Protein AF-A0A061RU91-F1 (afdb_monomer_lite)

pLDDT: mean 80.1, std 17.54, range [46.31, 97.81]

Radius of gyration: 25.69 Å; chains: 1; bounding box: 37×74×43 Å

InterPro domains:
  IPR015353 Rubisco LSMT, substrate-binding domain [PF09273] (2-54)
  IPR036464 Rubisco LSMT, substrate-binding domain superfamily [G3DSA:3.90.1420.10] (1-72)
  IPR036464 Rubisco LSMT, substrate-binding domain superfamily [SSF81822] (2-76)

Organism: NCBI:txid582737

Secondary structure (DSSP, 8-state):
--HHHHHHHHHHHHHHHHHT-SS-HHHHHHHHT-TT--HHHHHHHHHHHHHHHHHHHHHHHHHHHHHHHTTPPPSS----TTHHHHHHHHHHHHGGGHHHHHHHHHHHH--

Structure (mmCIF, N/CA/C/O backbone):
data_AF-A0A061RU91-F1
#
_entry.id   AF-A0A061RU91-F1
#
loop_
_atom_site.group_PDB
_atom_site.id
_atom_site.type_symbol
_atom_site.label_atom_id
_atom_site.label_alt_id
_atom_site.label_comp_id
_atom_site.label_asym_id
_atom_site.label_entity_id
_atom_site.label_seq_id
_atom_site.pdbx_PDB_ins_code
_atom_site.Cartn_x
_atom_site.Cartn_y
_atom_site.Cartn_z
_atom_site.occupancy
_atom_site.B_iso_or_equiv
_atom_site.auth_seq_id
_atom_site.auth_comp_id
_atom_site.auth_asym_id
_atom_site.auth_atom_id
_atom_site.pdbx_PDB_model_num
ATOM 1 N N . MET A 1 1 ? 16.010 -14.678 -18.375 1.00 58.19 1 MET A N 1
ATOM 2 C CA . MET A 1 1 ? 15.052 -13.721 -17.795 1.00 58.19 1 MET A CA 1
ATOM 3 C C . MET A 1 1 ? 15.789 -12.408 -17.617 1.00 58.19 1 MET A C 1
ATOM 5 O O . MET A 1 1 ? 16.806 -12.389 -16.931 1.00 58.19 1 MET A O 1
ATOM 9 N N . ASN A 1 2 ? 15.379 -11.376 -18.347 1.00 86.50 2 ASN A N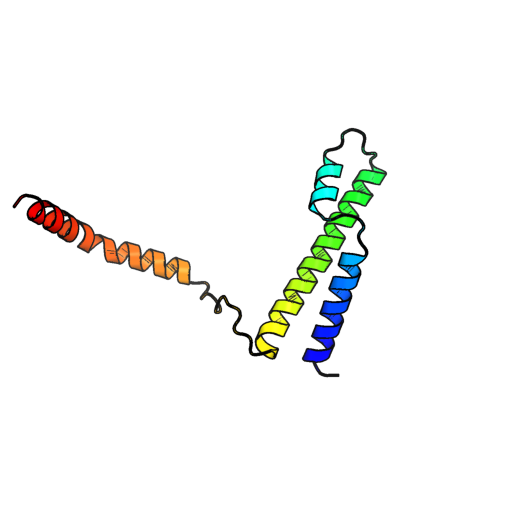 1
ATOM 10 C CA . ASN A 1 2 ? 15.971 -10.034 -18.306 1.00 86.50 2 ASN A CA 1
ATOM 11 C C . ASN A 1 2 ? 15.466 -9.280 -17.057 1.00 86.50 2 ASN A C 1
ATOM 13 O O . ASN A 1 2 ? 14.329 -9.492 -16.646 1.00 86.50 2 ASN A O 1
ATOM 17 N N . GLU A 1 3 ? 16.266 -8.380 -16.476 1.00 84.56 3 GLU A N 1
ATOM 18 C CA . GLU A 1 3 ? 15.859 -7.506 -15.361 1.00 84.56 3 GLU A CA 1
ATOM 19 C C . GLU A 1 3 ? 14.534 -6.786 -15.652 1.00 84.56 3 GLU A C 1
ATOM 21 O O . GLU A 1 3 ? 13.671 -6.705 -14.781 1.00 84.56 3 GLU A O 1
ATOM 26 N N . TYR A 1 4 ? 14.319 -6.347 -16.898 1.00 86.38 4 TYR A N 1
ATOM 27 C CA . TYR A 1 4 ? 13.042 -5.769 -17.321 1.00 86.38 4 TYR A CA 1
ATOM 28 C C . TYR A 1 4 ? 11.851 -6.712 -17.087 1.00 86.38 4 TYR A C 1
ATOM 30 O O . TYR A 1 4 ? 10.831 -6.291 -16.543 1.00 86.38 4 TYR A O 1
ATOM 38 N N . GLU A 1 5 ? 11.977 -7.977 -17.493 1.00 85.38 5 GLU A N 1
ATOM 39 C CA . GLU A 1 5 ? 10.927 -8.995 -17.364 1.00 85.38 5 GLU A CA 1
ATOM 40 C C . GLU A 1 5 ? 10.677 -9.317 -15.892 1.00 85.38 5 GLU A C 1
ATOM 42 O O . GLU A 1 5 ? 9.531 -9.322 -15.452 1.00 85.38 5 GLU A O 1
ATOM 47 N N . THR A 1 6 ? 11.745 -9.489 -15.110 1.00 90.62 6 THR A N 1
ATOM 48 C CA . THR A 1 6 ? 11.655 -9.731 -13.666 1.00 90.62 6 THR A CA 1
ATOM 49 C C . THR A 1 6 ? 10.947 -8.583 -12.949 1.00 90.62 6 THR A C 1
ATOM 51 O O . THR A 1 6 ? 10.064 -8.815 -12.128 1.00 90.62 6 THR A O 1
ATOM 54 N N . LEU A 1 7 ? 11.277 -7.332 -13.282 1.00 91.50 7 LEU A N 1
ATOM 55 C CA . LEU A 1 7 ? 10.623 -6.162 -12.699 1.00 91.50 7 LEU A CA 1
ATOM 56 C C . LEU A 1 7 ? 9.165 -6.009 -13.169 1.00 91.50 7 LEU A C 1
ATOM 58 O O . LEU A 1 7 ? 8.340 -5.508 -12.408 1.00 91.50 7 LEU A O 1
ATOM 62 N N . GLN A 1 8 ? 8.818 -6.432 -14.393 1.00 89.25 8 GLN A N 1
ATOM 63 C CA . GLN A 1 8 ? 7.413 -6.490 -14.824 1.00 89.25 8 GLN A CA 1
ATOM 64 C C . 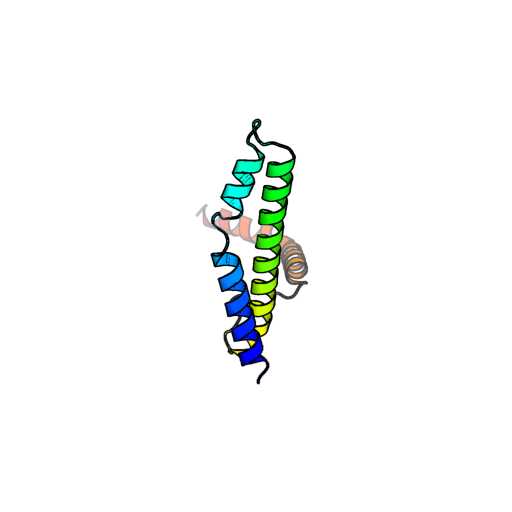GLN A 1 8 ? 6.612 -7.505 -14.014 1.00 89.25 8 GLN A C 1
ATOM 66 O O . GLN A 1 8 ? 5.522 -7.166 -13.559 1.00 89.25 8 GLN A O 1
ATOM 71 N N . ILE A 1 9 ? 7.154 -8.712 -13.834 1.00 93.31 9 ILE A N 1
ATOM 72 C CA . ILE A 1 9 ? 6.521 -9.775 -13.047 1.00 93.31 9 ILE A CA 1
ATOM 73 C C . ILE A 1 9 ? 6.315 -9.285 -11.613 1.00 93.31 9 ILE A C 1
ATOM 75 O O . ILE A 1 9 ? 5.183 -9.244 -11.149 1.00 93.31 9 ILE A O 1
ATOM 79 N N . LEU A 1 10 ? 7.364 -8.754 -10.977 1.00 94.00 10 LEU A N 1
ATOM 80 C CA . LEU A 1 10 ? 7.287 -8.249 -9.606 1.00 94.00 10 LEU A CA 1
ATOM 81 C C . LEU A 1 10 ? 6.271 -7.103 -9.444 1.00 94.00 10 LEU A C 1
ATOM 83 O O . LEU A 1 10 ? 5.614 -6.981 -8.412 1.00 94.00 10 LEU A O 1
ATOM 87 N N . MET A 1 11 ? 6.120 -6.248 -10.458 1.00 92.94 11 MET A N 1
ATOM 88 C CA . MET A 1 11 ? 5.089 -5.208 -10.456 1.00 92.94 11 MET A CA 1
ATOM 89 C C . MET A 1 11 ? 3.675 -5.785 -10.599 1.00 92.94 11 MET A C 1
ATOM 91 O O . MET A 1 11 ? 2.745 -5.212 -10.032 1.00 92.94 11 MET A O 1
ATOM 95 N N . GLY A 1 12 ? 3.512 -6.875 -11.354 1.00 93.38 12 GLY A N 1
ATOM 96 C CA . GLY A 1 12 ? 2.282 -7.666 -11.411 1.00 93.38 12 GLY A CA 1
ATOM 97 C C . GLY A 1 12 ? 1.948 -8.254 -10.044 1.00 93.38 12 GLY A C 1
ATOM 98 O O . GLY A 1 12 ? 0.892 -7.945 -9.505 1.00 93.38 12 GLY A O 1
ATOM 99 N N . ASP A 1 13 ? 2.904 -8.942 -9.423 1.00 96.19 13 ASP A N 1
ATOM 100 C CA . ASP A 1 13 ? 2.737 -9.554 -8.101 1.00 96.19 13 ASP A CA 1
ATOM 101 C C . ASP A 1 13 ? 2.322 -8.519 -7.039 1.00 96.19 13 ASP A C 1
ATOM 103 O O . ASP A 1 13 ? 1.407 -8.749 -6.251 1.00 96.19 13 ASP A O 1
ATOM 107 N N . CYS A 1 14 ? 2.934 -7.326 -7.045 1.00 95.44 14 CYS A N 1
ATOM 108 C CA . CYS A 1 14 ? 2.546 -6.246 -6.131 1.00 95.44 14 CYS A CA 1
ATOM 109 C C . CYS A 1 14 ? 1.104 -5.759 -6.365 1.00 95.44 14 CYS A C 1
ATOM 111 O O . CYS A 1 14 ? 0.429 -5.360 -5.416 1.00 95.44 14 CYS A O 1
ATOM 113 N N . ARG A 1 15 ? 0.625 -5.746 -7.618 1.00 94.69 15 ARG A N 1
ATOM 114 C CA . ARG A 1 15 ? -0.769 -5.383 -7.930 1.00 94.69 15 ARG A CA 1
ATOM 115 C C . ARG A 1 15 ? -1.729 -6.465 -7.477 1.00 94.69 15 ARG A C 1
ATOM 117 O O . ARG A 1 15 ? -2.764 -6.121 -6.915 1.00 94.69 15 ARG A O 1
ATOM 124 N N . ASP A 1 16 ? -1.369 -7.725 -7.678 1.00 96.69 16 ASP A N 1
ATOM 125 C CA . ASP A 1 16 ? -2.183 -8.862 -7.264 1.00 96.69 16 ASP A CA 1
ATOM 126 C C . ASP A 1 16 ? -2.341 -8.872 -5.740 1.00 96.69 16 ASP A C 1
ATOM 128 O O . ASP A 1 16 ? -3.468 -8.946 -5.247 1.00 96.69 16 ASP A O 1
ATOM 132 N N . ILE A 1 17 ? -1.248 -8.645 -4.998 1.00 95.38 17 ILE A N 1
ATOM 133 C CA . ILE A 1 17 ? -1.273 -8.464 -3.538 1.00 95.38 17 ILE A CA 1
ATOM 134 C C . ILE A 1 17 ? -2.234 -7.337 -3.145 1.00 95.38 17 ILE A C 1
ATOM 136 O O . ILE A 1 17 ? -3.133 -7.558 -2.338 1.00 95.38 17 ILE A O 1
ATOM 140 N N . LEU A 1 18 ? -2.088 -6.142 -3.731 1.00 95.12 18 LEU A N 1
ATOM 141 C CA . LEU A 1 18 ? -2.954 -5.003 -3.404 1.00 95.12 18 LEU A CA 1
ATOM 142 C C . LEU A 1 18 ? -4.426 -5.253 -3.759 1.00 95.12 18 LEU A C 1
ATOM 144 O O . LEU A 1 18 ? -5.307 -4.812 -3.028 1.00 95.12 18 LEU A O 1
ATOM 148 N N . SER A 1 19 ? -4.699 -5.978 -4.844 1.00 95.25 19 SER A N 1
ATOM 149 C CA . SER A 1 19 ? -6.060 -6.343 -5.251 1.00 95.25 19 SER A CA 1
ATOM 150 C C . SER A 1 19 ? -6.711 -7.389 -4.342 1.00 95.25 19 SER A C 1
ATOM 152 O O . SER A 1 19 ? -7.935 -7.499 -4.315 1.00 95.25 19 SER A O 1
ATOM 154 N N . GLY A 1 20 ? -5.905 -8.139 -3.582 1.00 96.12 20 GLY A N 1
ATOM 155 C CA . GLY A 1 20 ? -6.383 -9.117 -2.609 1.00 96.12 20 GLY A CA 1
ATOM 156 C C . GLY A 1 20 ? -6.992 -8.488 -1.352 1.00 96.12 20 GLY A C 1
ATOM 157 O O . GLY A 1 20 ? -7.741 -9.157 -0.637 1.00 96.12 20 GLY A O 1
ATOM 158 N N . PHE A 1 21 ? -6.714 -7.210 -1.079 1.00 96.12 21 PHE A N 1
ATOM 159 C CA . PHE A 1 21 ? -7.321 -6.501 0.044 1.00 96.12 21 PHE A CA 1
ATOM 160 C C . PHE A 1 21 ? -8.754 -6.078 -0.293 1.00 96.12 21 PHE A C 1
ATOM 162 O O . PHE A 1 21 ? -9.027 -5.461 -1.319 1.00 96.12 21 PHE A O 1
ATOM 169 N N . GLN A 1 22 ? -9.687 -6.375 0.614 1.00 94.25 22 GLN A N 1
ATOM 170 C CA . GLN A 1 22 ? -11.103 -6.010 0.460 1.00 94.25 22 GLN A CA 1
ATOM 171 C C . GLN A 1 22 ? -11.367 -4.511 0.650 1.00 94.25 22 GLN A C 1
ATOM 173 O O . GLN A 1 22 ? -12.411 -4.007 0.241 1.00 94.25 22 GLN A O 1
ATOM 178 N N . ARG A 1 23 ? -10.451 -3.815 1.325 1.00 92.44 23 ARG A N 1
ATOM 179 C CA . ARG A 1 23 ? -10.546 -2.400 1.678 1.00 92.44 23 ARG A CA 1
ATOM 180 C C . ARG A 1 23 ? -9.238 -1.714 1.329 1.00 92.44 23 ARG A C 1
ATOM 182 O O . ARG A 1 23 ? -8.186 -2.346 1.333 1.00 92.44 23 ARG A O 1
ATOM 189 N N . ASN A 1 24 ? -9.325 -0.424 1.035 1.00 93.88 24 ASN A N 1
ATOM 190 C CA . ASN A 1 24 ? -8.149 0.417 0.868 1.00 93.88 24 ASN A CA 1
ATOM 191 C C . ASN A 1 24 ? -7.650 0.929 2.234 1.00 93.88 24 ASN A C 1
ATOM 193 O O . ASN A 1 24 ? -8.344 0.843 3.251 1.00 93.88 24 ASN A O 1
ATOM 197 N N . ILE A 1 25 ? -6.452 1.517 2.231 1.00 95.06 25 ILE A N 1
ATOM 198 C CA . ILE A 1 25 ? -5.817 2.100 3.420 1.00 95.06 25 ILE A CA 1
ATOM 199 C C . ILE A 1 25 ? -6.710 3.146 4.104 1.00 95.06 25 ILE A C 1
ATOM 201 O O . ILE A 1 25 ? -6.752 3.190 5.329 1.00 95.06 25 ILE A O 1
ATOM 205 N N . GLU A 1 26 ? -7.405 3.998 3.348 1.00 95.81 26 GLU A N 1
ATOM 206 C CA . GLU A 1 26 ? -8.226 5.076 3.918 1.00 95.81 26 GLU A CA 1
ATOM 207 C C . GLU A 1 26 ? -9.421 4.526 4.705 1.00 95.81 26 GLU A C 1
ATOM 209 O O . GLU A 1 26 ? -9.780 5.059 5.755 1.00 95.81 26 GLU A O 1
ATOM 214 N N . ASP A 1 27 ? -10.029 3.446 4.225 1.00 95.81 27 ASP A N 1
ATOM 215 C CA . ASP A 1 27 ? -11.163 2.805 4.882 1.00 95.81 27 ASP A CA 1
ATOM 216 C C . ASP A 1 27 ? -10.729 2.041 6.138 1.00 95.81 27 ASP A C 1
ATOM 218 O O . ASP A 1 27 ? -11.402 2.128 7.166 1.00 95.81 27 ASP A O 1
ATOM 222 N N . ASP A 1 28 ? -9.568 1.378 6.108 1.00 96.31 28 ASP A N 1
ATOM 223 C CA . ASP A 1 28 ? -8.975 0.784 7.314 1.00 96.31 28 ASP A CA 1
ATOM 224 C C . ASP A 1 28 ? -8.553 1.869 8.331 1.00 96.31 28 ASP A C 1
ATOM 226 O O . ASP A 1 28 ? -8.731 1.702 9.537 1.00 96.31 28 ASP A O 1
ATOM 230 N N . GLN A 1 29 ? -8.059 3.029 7.880 1.00 95.94 29 GLN A N 1
ATOM 231 C CA . GLN A 1 29 ? -7.769 4.161 8.770 1.00 95.94 29 GLN A CA 1
ATOM 232 C C . GLN A 1 29 ? -9.032 4.690 9.452 1.00 95.94 29 GLN A C 1
ATOM 234 O O . GLN A 1 29 ? -8.998 4.969 10.649 1.00 95.94 29 GLN A O 1
ATOM 239 N N . LYS A 1 30 ? -10.152 4.797 8.724 1.00 96.31 30 LYS A N 1
ATOM 240 C CA . LYS A 1 30 ? -11.451 5.172 9.307 1.00 96.31 30 LYS A CA 1
ATOM 241 C C . LYS A 1 30 ? -11.902 4.165 10.366 1.00 96.31 30 LYS A C 1
ATOM 243 O O . LYS A 1 30 ? -12.390 4.576 11.415 1.00 96.31 30 LYS A O 1
ATOM 248 N N . GLU A 1 31 ? -11.703 2.868 10.125 1.00 95.12 31 GLU A N 1
ATOM 249 C CA . GLU A 1 31 ? -12.060 1.807 11.075 1.00 95.12 31 GLU A CA 1
ATOM 250 C C . GLU A 1 31 ? -11.301 1.928 12.406 1.00 95.12 31 GLU A C 1
ATOM 252 O O . GLU A 1 31 ? -11.885 1.695 13.462 1.00 95.12 31 GLU A O 1
ATOM 257 N N . LEU A 1 32 ? -10.043 2.383 12.399 1.00 94.88 32 LEU A N 1
ATOM 258 C CA . LEU A 1 32 ? -9.273 2.588 13.635 1.00 94.88 32 LEU A CA 1
ATOM 259 C C . LEU A 1 32 ? -9.870 3.646 14.574 1.00 94.88 32 LEU A C 1
ATOM 261 O O . LEU A 1 32 ? -9.606 3.593 15.782 1.00 94.88 32 LEU A O 1
ATOM 265 N N . PHE A 1 33 ? -10.659 4.582 14.044 1.00 94.19 33 PHE A N 1
ATOM 266 C CA . PHE A 1 33 ? -11.370 5.586 14.837 1.00 94.19 33 PHE A CA 1
ATOM 267 C C . PHE A 1 33 ? -12.680 5.059 15.441 1.00 94.19 33 PHE A C 1
ATOM 269 O O . PHE A 1 33 ? -13.303 5.774 16.224 1.00 94.19 33 PHE A O 1
ATOM 276 N N . ASN A 1 34 ? -13.098 3.828 15.122 1.00 94.94 34 ASN A N 1
ATOM 277 C CA . ASN A 1 34 ? -14.270 3.213 15.735 1.00 94.94 34 ASN A CA 1
ATOM 278 C C . ASN A 1 34 ? -13.996 2.911 17.229 1.00 94.94 34 ASN A C 1
ATOM 280 O O . ASN A 1 34 ? -13.073 2.145 17.534 1.00 94.94 34 ASN A O 1
ATOM 284 N N . PRO A 1 35 ? -14.775 3.480 18.173 1.00 93.50 35 PRO A N 1
ATOM 285 C CA . PRO A 1 35 ? -14.611 3.214 19.602 1.00 93.50 35 PRO A CA 1
ATOM 286 C C . PRO A 1 35 ? -15.018 1.791 20.010 1.00 93.50 35 PRO A C 1
ATOM 288 O O . PRO A 1 35 ? -14.585 1.322 21.057 1.00 93.50 35 PRO A O 1
ATOM 291 N N . GLU A 1 36 ? -15.819 1.099 19.198 1.00 96.06 36 GLU A N 1
ATOM 292 C CA . GLU A 1 36 ? -16.281 -0.270 19.471 1.00 96.06 36 GLU A CA 1
ATOM 293 C C . GLU A 1 36 ? -15.290 -1.344 18.997 1.00 96.06 36 GLU A C 1
ATOM 295 O O . GLU A 1 36 ? -15.523 -2.535 19.195 1.00 96.06 36 GLU A O 1
ATOM 300 N N . LEU A 1 37 ? -14.177 -0.938 18.376 1.00 96.12 37 LEU A N 1
ATOM 301 C CA . LEU A 1 37 ? -13.188 -1.854 17.823 1.00 96.12 37 LEU A CA 1
ATOM 302 C C . LEU A 1 37 ? -12.427 -2.572 18.944 1.00 96.12 37 LEU A C 1
ATOM 304 O O . LEU A 1 37 ? -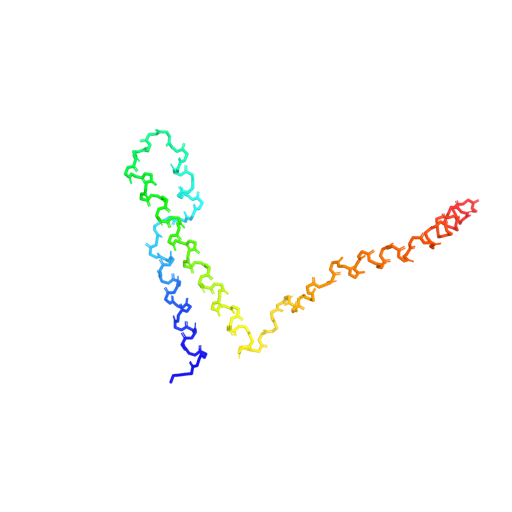11.756 -1.932 19.761 1.00 96.12 37 LEU A O 1
ATOM 308 N N . THR A 1 38 ? -12.482 -3.901 18.954 1.00 97.19 38 THR A N 1
ATOM 309 C CA . THR A 1 38 ? -11.736 -4.706 19.927 1.00 97.19 38 THR A CA 1
ATOM 310 C C . THR A 1 38 ? -10.228 -4.609 19.688 1.00 97.19 38 THR A C 1
ATOM 312 O O . THR A 1 38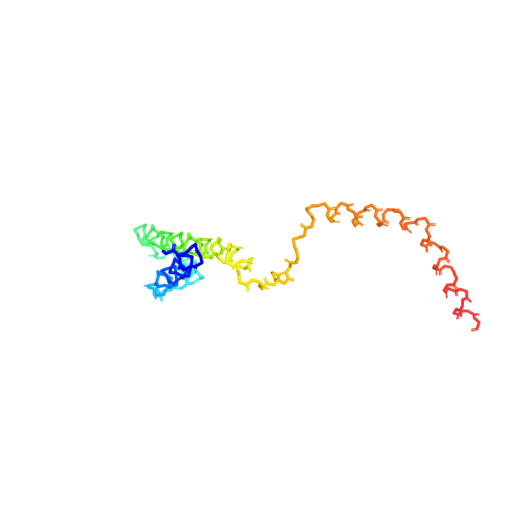 ? -9.769 -4.324 18.581 1.00 97.19 38 THR A O 1
ATOM 315 N N . ASP A 1 39 ? -9.418 -4.919 20.703 1.00 96.50 39 ASP A N 1
ATOM 316 C CA . ASP A 1 39 ? -7.952 -4.892 20.572 1.00 96.50 39 ASP A CA 1
ATOM 317 C C . ASP A 1 39 ? -7.441 -5.821 19.461 1.00 96.50 39 ASP A C 1
ATOM 319 O O . ASP A 1 39 ? -6.501 -5.487 18.739 1.00 96.50 39 ASP A O 1
ATOM 323 N N . LYS A 1 40 ? -8.084 -6.983 19.282 1.00 97.38 40 LYS A N 1
ATOM 324 C CA . LYS A 1 40 ? -7.728 -7.937 18.221 1.00 97.38 40 LYS A CA 1
ATOM 325 C C . LYS A 1 40 ? -8.032 -7.380 16.836 1.00 97.38 40 LYS A C 1
ATOM 327 O O . LYS A 1 40 ? -7.201 -7.499 15.938 1.00 97.38 40 LYS A O 1
ATOM 332 N N . GLU A 1 41 ? -9.199 -6.768 16.668 1.00 96.62 41 GLU A N 1
ATOM 333 C CA . GLU A 1 41 ? -9.581 -6.119 15.413 1.00 96.62 41 GLU A CA 1
ATOM 334 C C . GLU A 1 41 ? -8.665 -4.936 15.116 1.00 96.62 41 GLU A C 1
ATOM 336 O O . GLU A 1 41 ? -8.181 -4.815 13.999 1.00 96.62 41 GLU A O 1
ATOM 341 N N . ARG A 1 42 ? -8.315 -4.136 16.128 1.00 96.69 42 ARG A N 1
ATOM 342 C CA . ARG A 1 42 ? -7.368 -3.026 15.990 1.00 96.69 42 ARG A CA 1
ATOM 343 C C . ARG A 1 42 ? -6.007 -3.488 15.480 1.00 96.69 42 ARG A C 1
ATOM 345 O O . ARG A 1 42 ? -5.468 -2.879 14.558 1.00 96.69 42 ARG A O 1
ATOM 352 N N . VAL A 1 43 ? -5.457 -4.563 16.049 1.00 97.81 43 VAL A N 1
ATOM 353 C CA . VAL A 1 43 ? -4.189 -5.148 15.582 1.00 97.81 43 VAL A CA 1
ATOM 354 C C . VAL A 1 43 ? -4.317 -5.653 14.144 1.00 97.81 43 VAL A C 1
ATOM 356 O O . VAL A 1 43 ? -3.426 -5.400 13.337 1.00 97.81 43 VAL A O 1
ATOM 359 N N . ALA A 1 44 ? -5.426 -6.310 13.797 1.00 96.69 44 ALA A N 1
ATOM 360 C CA . ALA A 1 44 ? -5.665 -6.779 12.434 1.00 96.69 44 ALA A CA 1
ATOM 361 C C . ALA A 1 44 ? -5.769 -5.618 11.428 1.00 96.69 44 ALA A C 1
ATOM 363 O O . ALA A 1 44 ? -5.171 -5.685 10.357 1.00 96.69 44 ALA A O 1
ATOM 364 N N . THR A 1 45 ? -6.474 -4.538 11.771 1.00 97.00 45 THR A N 1
ATOM 365 C CA . THR A 1 45 ? -6.600 -3.343 10.925 1.00 97.00 45 THR A CA 1
ATOM 366 C C . THR A 1 45 ? -5.250 -2.643 10.745 1.00 97.00 45 THR A C 1
ATOM 368 O O . THR A 1 45 ? -4.887 -2.301 9.622 1.00 97.00 45 THR A O 1
ATOM 371 N N . LEU A 1 46 ? -4.456 -2.494 11.813 1.00 97.12 46 LEU A N 1
ATOM 372 C CA . LEU A 1 46 ? -3.093 -1.952 11.718 1.00 97.12 46 LEU A CA 1
ATOM 373 C C . LEU A 1 46 ? -2.199 -2.809 10.816 1.00 97.12 46 LEU A C 1
ATOM 375 O O . LEU A 1 46 ? -1.480 -2.266 9.980 1.00 97.12 46 LEU A O 1
ATOM 379 N N . LEU A 1 47 ? -2.274 -4.136 10.952 1.00 97.50 47 LEU A N 1
ATOM 380 C CA . LEU A 1 47 ? -1.517 -5.059 10.111 1.00 97.50 47 LEU A CA 1
ATOM 381 C C . LEU A 1 47 ? -1.871 -4.877 8.630 1.00 97.50 47 LEU A C 1
ATOM 383 O O . LEU A 1 47 ? -0.972 -4.669 7.820 1.00 97.50 47 LEU A O 1
ATOM 387 N N . ARG A 1 48 ? -3.166 -4.862 8.283 1.00 96.50 48 ARG A N 1
ATOM 388 C CA . ARG A 1 48 ? -3.615 -4.655 6.894 1.00 96.50 48 ARG A CA 1
ATOM 389 C C . ARG A 1 48 ? -3.124 -3.332 6.310 1.00 96.50 48 ARG A C 1
ATOM 391 O O . ARG A 1 48 ? -2.729 -3.293 5.147 1.00 96.50 48 ARG A O 1
ATOM 398 N N . ILE A 1 49 ? -3.138 -2.255 7.099 1.00 97.12 49 ILE A N 1
ATOM 399 C CA . ILE A 1 49 ? -2.639 -0.943 6.664 1.00 97.12 49 ILE A CA 1
ATOM 400 C C . ILE A 1 49 ? -1.152 -1.023 6.324 1.00 97.12 49 ILE A C 1
ATOM 402 O O . ILE A 1 49 ? -0.736 -0.551 5.265 1.00 97.12 49 ILE A O 1
ATOM 406 N N . GLU A 1 50 ? -0.343 -1.595 7.214 1.00 97.62 50 GLU A N 1
ATOM 407 C CA . GLU A 1 50 ? 1.103 -1.659 7.010 1.00 97.62 50 GLU A CA 1
ATOM 408 C C . GLU A 1 50 ? 1.478 -2.605 5.863 1.00 97.62 50 GLU A C 1
ATOM 410 O O . GLU A 1 50 ? 2.340 -2.264 5.054 1.00 97.62 50 GLU A O 1
ATOM 415 N N . GLU A 1 51 ? 0.782 -3.730 5.699 1.00 97.31 51 GLU A N 1
ATOM 416 C CA . GLU A 1 51 ? 0.972 -4.623 4.550 1.00 97.31 51 GLU A CA 1
ATOM 417 C C . GLU A 1 51 ? 0.666 -3.920 3.219 1.00 97.31 51 GLU A C 1
ATOM 419 O O . GLU A 1 51 ? 1.467 -3.991 2.280 1.00 97.31 51 GLU A O 1
ATOM 424 N N . GLN A 1 52 ? -0.441 -3.170 3.144 1.00 97.44 52 GLN A N 1
ATOM 425 C CA . GLN A 1 52 ? -0.772 -2.370 1.962 1.00 97.44 52 GLN A CA 1
ATOM 426 C C . GLN A 1 52 ? 0.289 -1.294 1.685 1.00 97.44 52 GLN A C 1
ATOM 428 O O . GLN A 1 52 ? 0.702 -1.124 0.536 1.00 97.44 52 GLN A O 1
ATOM 433 N N . LYS A 1 53 ? 0.779 -0.589 2.715 1.00 96.69 53 LYS A N 1
ATOM 434 C CA . LYS A 1 53 ? 1.852 0.413 2.565 1.00 96.69 53 LYS A CA 1
ATOM 435 C C . LYS A 1 53 ? 3.153 -0.205 2.065 1.00 96.69 53 LYS A C 1
ATOM 437 O O . LYS A 1 53 ? 3.804 0.375 1.196 1.00 96.69 53 LYS A O 1
ATOM 442 N N . ILE A 1 54 ? 3.534 -1.367 2.594 1.00 96.75 54 ILE A N 1
ATOM 443 C CA . ILE A 1 54 ? 4.731 -2.091 2.157 1.00 96.75 54 ILE A CA 1
ATOM 444 C C . ILE A 1 54 ? 4.592 -2.452 0.676 1.00 96.75 54 ILE A C 1
ATOM 446 O O . ILE A 1 54 ? 5.470 -2.103 -0.110 1.00 96.75 54 ILE A O 1
ATOM 450 N N . ALA A 1 55 ? 3.468 -3.049 0.268 1.00 95.56 55 ALA A N 1
ATOM 451 C CA . ALA A 1 55 ? 3.230 -3.418 -1.126 1.00 95.56 55 ALA A CA 1
ATOM 452 C C . ALA A 1 55 ? 3.232 -2.200 -2.074 1.00 95.56 55 ALA A C 1
ATOM 454 O O . ALA A 1 55 ? 3.839 -2.253 -3.148 1.00 95.56 55 ALA A O 1
ATOM 455 N N . GLN A 1 56 ? 2.626 -1.076 -1.670 1.00 95.38 56 GLN A N 1
ATOM 456 C CA . GLN A 1 56 ? 2.672 0.183 -2.428 1.00 95.38 56 GLN A CA 1
ATOM 457 C C . GLN A 1 56 ? 4.103 0.725 -2.559 1.00 95.38 56 GLN A C 1
ATOM 459 O O . GLN A 1 56 ? 4.549 1.038 -3.663 1.00 95.38 56 GLN A O 1
ATOM 464 N N . SER A 1 57 ? 4.853 0.775 -1.455 1.00 96.25 57 SER A N 1
ATOM 465 C CA . SER A 1 57 ? 6.244 1.244 -1.436 1.00 96.25 57 SER A CA 1
ATOM 466 C C . SER A 1 57 ? 7.153 0.384 -2.320 1.00 96.25 57 SER A C 1
ATOM 468 O O . SER A 1 57 ? 7.951 0.907 -3.109 1.00 96.25 57 SER A O 1
ATOM 470 N N . THR A 1 58 ? 6.991 -0.941 -2.263 1.00 95.12 58 THR A N 1
ATOM 471 C CA . THR A 1 58 ? 7.699 -1.881 -3.137 1.00 95.12 58 THR A CA 1
ATOM 472 C C . THR A 1 58 ? 7.345 -1.639 -4.602 1.00 95.12 58 THR A C 1
ATOM 474 O O . THR A 1 58 ? 8.251 -1.532 -5.434 1.00 95.12 58 THR A O 1
ATOM 477 N N . MET A 1 59 ? 6.060 -1.464 -4.928 1.00 93.94 59 MET A N 1
ATOM 478 C CA . MET A 1 59 ? 5.613 -1.156 -6.289 1.00 93.94 59 MET A CA 1
ATOM 479 C C . MET A 1 59 ? 6.232 0.142 -6.821 1.00 93.94 59 MET A C 1
ATOM 481 O O . MET A 1 59 ? 6.685 0.187 -7.968 1.00 93.94 59 MET A O 1
ATOM 485 N N . ASP A 1 60 ? 6.312 1.188 -6.000 1.00 93.38 60 ASP A N 1
ATOM 486 C CA . ASP A 1 60 ? 6.945 2.451 -6.380 1.00 93.38 60 ASP A CA 1
ATOM 487 C C . ASP A 1 60 ? 8.463 2.327 -6.548 1.00 93.38 60 ASP A C 1
ATOM 489 O O . ASP A 1 60 ? 9.050 2.970 -7.425 1.00 93.38 60 ASP A O 1
ATOM 493 N N . GLY A 1 61 ? 9.117 1.483 -5.748 1.00 93.69 61 GLY A N 1
ATOM 494 C CA . GLY A 1 61 ? 10.522 1.120 -5.939 1.00 93.69 61 GLY A CA 1
ATOM 495 C C . GLY A 1 61 ? 10.761 0.431 -7.286 1.00 93.69 61 GLY A C 1
ATOM 496 O O . GLY A 1 61 ? 11.671 0.805 -8.031 1.00 93.69 61 GLY A O 1
ATOM 497 N N . VAL A 1 62 ? 9.900 -0.523 -7.643 1.00 92.69 62 VAL A N 1
ATOM 498 C CA . VAL A 1 62 ? 9.947 -1.235 -8.930 1.00 92.69 62 VAL A CA 1
ATOM 499 C C . VAL A 1 62 ? 9.668 -0.287 -10.097 1.00 92.69 62 VAL A C 1
ATOM 501 O O . VAL A 1 62 ? 10.403 -0.287 -11.086 1.00 92.69 62 VAL A O 1
ATOM 504 N N . ARG A 1 63 ? 8.670 0.595 -9.971 1.00 89.44 63 ARG A N 1
ATOM 505 C CA . ARG A 1 63 ? 8.341 1.612 -10.982 1.00 89.44 63 ARG A CA 1
ATOM 506 C C . ARG A 1 63 ? 9.522 2.546 -11.252 1.00 89.44 63 ARG A C 1
ATOM 508 O O . ARG A 1 63 ? 9.823 2.809 -12.417 1.00 89.44 63 ARG A O 1
ATOM 515 N N . ARG A 1 64 ? 10.214 3.006 -10.203 1.00 87.94 64 ARG A N 1
ATOM 516 C CA . ARG A 1 64 ? 11.417 3.849 -10.324 1.00 87.94 64 ARG A CA 1
ATOM 517 C C . ARG A 1 64 ? 12.541 3.156 -11.092 1.00 87.94 64 ARG A C 1
ATOM 519 O O . ARG A 1 64 ? 13.198 3.804 -11.895 1.00 87.94 64 ARG A O 1
ATOM 526 N N . LYS A 1 65 ? 12.733 1.849 -10.896 1.00 87.38 65 LYS A N 1
ATOM 527 C CA . LYS A 1 65 ? 13.735 1.055 -11.631 1.00 87.38 65 LYS A CA 1
ATOM 528 C C . LYS A 1 65 ? 13.325 0.761 -13.077 1.00 87.38 65 LYS A C 1
ATOM 530 O O . LYS A 1 65 ? 14.173 0.720 -13.960 1.00 87.38 65 LYS A O 1
ATOM 535 N N . LEU A 1 66 ? 12.029 0.605 -13.338 1.00 84.69 66 LEU A N 1
ATOM 536 C CA . LEU A 1 66 ? 11.506 0.344 -14.680 1.00 84.69 66 LEU A CA 1
ATOM 537 C C . LEU A 1 66 ? 11.466 1.570 -15.591 1.00 84.69 66 LEU A C 1
ATOM 539 O O . LEU A 1 66 ? 11.551 1.405 -16.807 1.00 84.69 66 LEU A O 1
ATOM 543 N N . ALA A 1 67 ? 11.296 2.775 -15.043 1.00 77.88 67 ALA A N 1
ATOM 544 C CA . ALA A 1 67 ? 11.164 3.983 -15.856 1.00 77.88 67 ALA A CA 1
ATOM 545 C C . ALA A 1 67 ? 12.397 4.253 -16.752 1.00 77.88 67 ALA A C 1
ATOM 547 O O . ALA A 1 67 ? 12.194 4.428 -17.956 1.00 77.88 67 ALA A O 1
ATOM 548 N N . PRO A 1 68 ? 13.650 4.163 -16.251 1.00 78.56 68 PRO A N 1
ATOM 549 C CA . PRO A 1 68 ? 14.850 4.275 -17.084 1.00 78.56 68 PRO A CA 1
ATOM 550 C C . PRO A 1 68 ? 14.943 3.186 -18.159 1.00 78.56 68 PRO A C 1
ATOM 552 O O . PRO A 1 68 ? 15.258 3.479 -19.308 1.00 78.56 68 PRO A O 1
ATOM 555 N N . ILE A 1 69 ? 14.618 1.935 -17.806 1.00 73.62 69 ILE A N 1
ATOM 556 C CA . ILE A 1 69 ? 14.717 0.778 -18.716 1.00 73.62 69 ILE A CA 1
ATOM 557 C C . ILE A 1 69 ? 13.717 0.896 -19.877 1.00 73.62 69 ILE A C 1
ATOM 559 O O . ILE A 1 69 ? 14.003 0.481 -20.996 1.00 73.62 69 ILE A O 1
ATOM 563 N N . ARG A 1 70 ? 12.545 1.494 -19.633 1.00 62.62 70 ARG A N 1
ATOM 564 C CA . ARG A 1 70 ? 11.512 1.724 -20.655 1.00 62.62 70 ARG A CA 1
ATOM 565 C C . ARG A 1 70 ? 11.789 2.919 -21.568 1.00 62.62 70 ARG A C 1
ATOM 567 O O . ARG A 1 70 ? 10.986 3.166 -22.463 1.00 62.62 70 ARG A O 1
ATOM 574 N N . GLY A 1 71 ? 12.857 3.687 -21.334 1.00 56.81 71 GLY A N 1
ATOM 575 C CA . GLY A 1 71 ? 13.128 4.920 -22.078 1.00 56.81 71 GLY A CA 1
ATOM 576 C C . GLY A 1 71 ? 12.049 5.997 -21.901 1.00 56.81 71 GLY A C 1
ATOM 577 O O . GLY A 1 71 ? 12.003 6.949 -22.674 1.00 56.81 71 GLY A O 1
ATOM 578 N N . ILE A 1 72 ? 11.166 5.855 -20.903 1.00 49.72 72 ILE A N 1
ATOM 579 C CA . ILE A 1 72 ? 10.172 6.873 -20.566 1.00 49.72 72 ILE A CA 1
ATOM 580 C C . ILE A 1 72 ? 10.903 7.884 -19.682 1.00 49.72 72 ILE A C 1
ATOM 582 O O . ILE A 1 72 ? 11.324 7.505 -18.586 1.00 49.72 72 ILE A O 1
ATOM 586 N N . PRO A 1 73 ? 11.043 9.155 -20.101 1.00 46.31 73 PRO A N 1
ATOM 587 C CA . PRO A 1 73 ? 11.526 10.187 -19.204 1.00 46.31 73 PRO A CA 1
ATOM 588 C C . PRO A 1 73 ? 10.576 10.193 -18.010 1.00 46.31 73 PRO A C 1
ATOM 590 O O . PRO A 1 73 ? 9.369 10.410 -18.174 1.00 46.31 73 PRO A O 1
ATOM 593 N N . THR A 1 74 ? 11.077 9.911 -16.807 1.00 53.44 74 THR A N 1
ATOM 594 C CA . THR A 1 74 ? 10.325 10.241 -15.601 1.00 53.44 74 THR A CA 1
ATOM 595 C C . THR A 1 74 ? 9.970 11.716 -15.740 1.00 53.44 74 THR A C 1
ATOM 597 O O . THR A 1 74 ? 10.849 12.553 -15.914 1.00 53.44 74 THR A O 1
ATOM 600 N N . LYS A 1 75 ? 8.673 12.046 -15.780 1.00 52.03 75 LYS A N 1
ATOM 601 C CA . LYS A 1 75 ? 8.192 13.416 -16.047 1.00 52.03 75 LYS A CA 1
ATOM 602 C C . LYS A 1 75 ? 8.662 14.448 -15.014 1.00 52.03 75 LYS A C 1
ATOM 604 O O . LYS A 1 75 ? 8.428 15.635 -15.190 1.00 52.03 75 LYS A O 1
ATOM 609 N N . GLN A 1 76 ? 9.343 14.003 -13.968 1.00 51.06 76 GLN A N 1
ATOM 610 C CA . GLN A 1 76 ? 10.294 14.811 -13.236 1.00 51.06 76 GLN A CA 1
ATOM 611 C C . GLN A 1 76 ? 11.679 14.305 -13.628 1.00 51.06 76 GLN A C 1
ATOM 613 O O . GLN A 1 76 ? 12.068 13.185 -13.275 1.00 51.06 76 GLN A O 1
ATOM 618 N N . GLY A 1 77 ? 12.394 15.112 -14.417 1.00 47.50 77 GLY A N 1
ATOM 619 C CA . GLY A 1 77 ? 13.840 14.971 -14.518 1.00 47.50 77 GLY A CA 1
ATOM 620 C C . GLY A 1 77 ? 14.400 14.898 -13.104 1.00 47.50 77 GLY A C 1
ATOM 621 O O . GLY A 1 77 ? 13.809 15.470 -12.190 1.00 47.50 77 GLY A O 1
ATOM 622 N N . MET A 1 78 ? 15.470 14.131 -12.914 1.00 53.44 78 MET A N 1
ATOM 623 C CA . MET A 1 78 ? 16.180 14.053 -11.643 1.00 53.44 78 MET A CA 1
ATOM 624 C C . MET A 1 78 ? 16.383 15.481 -11.124 1.00 53.44 78 MET A C 1
ATOM 626 O O . MET A 1 78 ? 17.195 16.217 -11.682 1.00 53.44 78 MET A O 1
ATOM 630 N N . GLN A 1 79 ? 15.561 15.906 -10.157 1.00 57.12 79 GLN A N 1
ATOM 631 C CA . GLN A 1 79 ? 15.710 17.219 -9.553 1.00 57.12 79 GLN A CA 1
ATOM 632 C C . GLN A 1 79 ? 17.078 17.191 -8.895 1.00 57.12 79 GLN A C 1
ATOM 634 O O . GLN A 1 79 ? 17.363 16.293 -8.099 1.00 57.12 79 GLN A O 1
ATOM 639 N N . ASP A 1 80 ? 17.939 18.120 -9.303 1.00 54.28 80 ASP A N 1
ATOM 640 C CA . ASP A 1 80 ? 19.182 18.365 -8.596 1.00 54.28 80 ASP A CA 1
ATOM 641 C C . ASP A 1 80 ? 18.803 18.610 -7.127 1.00 54.28 80 ASP A C 1
ATOM 643 O O . ASP A 1 80 ? 18.015 19.522 -6.865 1.00 54.28 80 ASP A O 1
ATOM 647 N N . PRO A 1 81 ? 19.282 17.802 -6.167 1.00 55.97 81 PRO A N 1
ATOM 648 C CA . PRO A 1 81 ? 18.947 17.978 -4.757 1.00 55.97 81 PRO A CA 1
ATOM 649 C C . PRO A 1 81 ? 19.333 19.365 -4.211 1.00 55.97 81 PRO A C 1
ATOM 651 O O . PRO A 1 81 ? 18.885 19.732 -3.129 1.00 55.97 81 PRO A O 1
ATOM 654 N N . ASN A 1 82 ? 20.126 20.146 -4.955 1.00 62.91 82 ASN A N 1
ATOM 655 C CA . ASN A 1 82 ? 20.511 21.512 -4.614 1.00 62.91 82 ASN A CA 1
ATOM 656 C C . ASN A 1 82 ? 19.691 22.605 -5.331 1.00 62.91 82 ASN A C 1
ATOM 658 O O . ASN A 1 82 ? 20.005 23.783 -5.167 1.00 62.91 82 ASN A O 1
ATOM 662 N N . GLN A 1 83 ? 18.657 22.262 -6.110 1.00 65.44 83 GLN A N 1
ATOM 663 C CA . GLN A 1 83 ? 17.804 23.246 -6.801 1.00 65.44 83 GLN A CA 1
ATOM 664 C C . GLN A 1 83 ? 17.189 24.265 -5.834 1.00 65.44 83 GLN A C 1
ATOM 666 O O . GLN A 1 83 ? 17.237 25.462 -6.096 1.00 65.44 83 GLN A O 1
ATOM 671 N N . ASP A 1 84 ? 16.730 23.811 -4.667 1.00 58.88 84 ASP A N 1
ATOM 672 C CA . ASP A 1 84 ? 16.160 24.699 -3.648 1.00 58.88 84 ASP A CA 1
ATOM 673 C C . ASP A 1 84 ? 17.194 25.694 -3.087 1.00 58.88 84 ASP A C 1
ATOM 675 O O . ASP A 1 84 ? 16.845 26.810 -2.707 1.00 58.88 84 ASP A O 1
ATOM 679 N N . LEU A 1 85 ? 18.480 25.323 -3.051 1.00 61.06 85 LEU A N 1
ATOM 680 C CA . LEU A 1 85 ? 19.554 26.220 -2.614 1.00 61.06 85 LEU A CA 1
ATOM 681 C C . LEU A 1 85 ? 19.866 27.262 -3.689 1.00 61.06 85 LEU A C 1
ATOM 683 O O . LEU A 1 85 ? 20.033 28.438 -3.367 1.00 61.06 85 LEU A O 1
ATOM 687 N N . LEU A 1 86 ? 19.904 26.848 -4.956 1.00 64.81 86 LEU A N 1
ATOM 688 C CA . LEU A 1 86 ? 20.132 27.741 -6.093 1.00 64.81 86 LEU A CA 1
ATOM 689 C C . LEU A 1 86 ? 19.018 28.791 -6.212 1.00 64.81 86 LEU A C 1
ATOM 691 O O . LEU A 1 86 ? 19.318 29.975 -6.337 1.00 64.81 86 LEU A O 1
ATOM 695 N N . ASP A 1 87 ? 17.758 28.394 -6.035 1.00 62.91 87 ASP A N 1
ATOM 696 C CA . ASP A 1 87 ? 16.606 29.305 -6.051 1.00 62.91 87 ASP A CA 1
ATOM 697 C C . ASP A 1 87 ? 16.651 30.348 -4.918 1.00 62.91 87 ASP A C 1
ATOM 699 O O . ASP A 1 87 ? 16.208 31.493 -5.077 1.00 62.91 87 ASP A O 1
ATOM 703 N N . VAL A 1 88 ? 17.195 29.979 -3.753 1.00 63.44 88 VAL A N 1
ATOM 704 C CA . VAL A 1 88 ? 17.404 30.908 -2.633 1.00 63.44 88 VAL A CA 1
ATOM 705 C C . VAL A 1 88 ? 18.530 31.896 -2.949 1.00 63.44 88 VAL A C 1
ATOM 707 O O . VAL A 1 88 ? 18.363 33.091 -2.694 1.00 63.44 88 VAL A O 1
ATOM 710 N N . PHE A 1 89 ? 19.636 31.444 -3.548 1.00 64.19 89 PHE A N 1
ATOM 711 C CA . PHE A 1 89 ? 20.728 32.328 -3.968 1.00 64.19 89 PHE A CA 1
ATOM 712 C C . PHE A 1 89 ? 20.299 33.290 -5.084 1.00 64.19 89 PHE A C 1
ATOM 714 O O . PHE A 1 89 ? 20.538 34.490 -4.959 1.00 64.19 89 PHE A O 1
ATOM 721 N N . GLU A 1 90 ? 19.564 32.828 -6.100 1.00 65.00 90 GLU A N 1
ATOM 722 C CA . GLU A 1 90 ? 19.041 33.689 -7.172 1.00 65.00 90 GLU A CA 1
ATOM 723 C C . GLU A 1 90 ? 18.062 34.752 -6.647 1.00 65.00 90 GLU A C 1
ATOM 725 O O . GLU A 1 90 ? 18.088 35.913 -7.072 1.00 65.00 90 GLU A O 1
ATOM 730 N N . ARG A 1 91 ? 17.215 34.404 -5.669 1.00 62.44 91 ARG A N 1
ATOM 731 C CA . ARG A 1 91 ? 16.331 35.382 -5.011 1.00 62.44 91 ARG A CA 1
ATOM 732 C C . ARG A 1 91 ? 17.105 36.418 -4.205 1.00 62.44 91 ARG A C 1
ATOM 734 O O . ARG A 1 91 ? 16.703 37.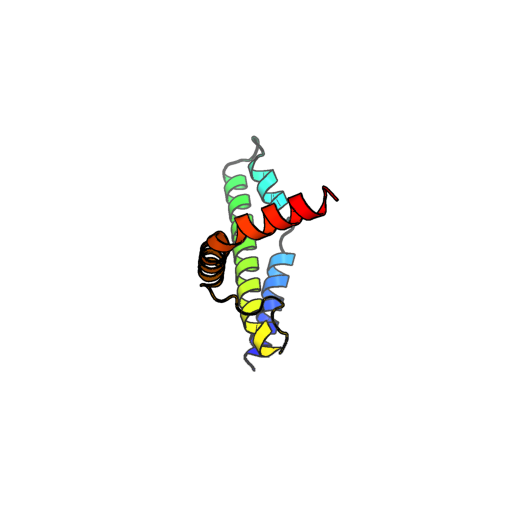582 -4.187 1.00 62.44 91 ARG A O 1
ATOM 741 N N . ILE A 1 92 ? 18.202 36.023 -3.561 1.00 59.53 92 ILE A N 1
ATOM 742 C CA . ILE A 1 92 ? 19.059 36.935 -2.795 1.00 59.53 92 ILE A CA 1
ATOM 743 C C . ILE A 1 92 ? 19.850 37.860 -3.734 1.00 59.53 92 ILE A C 1
ATOM 745 O O . ILE A 1 92 ? 19.931 39.062 -3.482 1.00 59.53 92 ILE A O 1
ATOM 749 N N . GLU A 1 93 ? 20.347 37.347 -4.859 1.00 58.75 93 GLU A N 1
ATOM 750 C CA . GLU A 1 93 ? 21.061 38.127 -5.879 1.00 58.75 93 GLU A CA 1
ATOM 751 C C . GLU A 1 93 ? 20.140 39.031 -6.722 1.00 58.75 93 GLU A C 1
ATOM 753 O O . GLU A 1 93 ? 20.597 40.019 -7.300 1.00 58.75 93 GLU A O 1
ATOM 758 N N . GLY A 1 94 ? 18.829 38.762 -6.751 1.00 59.16 94 GLY A N 1
ATOM 759 C CA . GLY A 1 94 ? 17.816 39.601 -7.406 1.00 59.16 94 GLY A CA 1
ATOM 760 C C . GLY A 1 94 ? 17.346 40.817 -6.589 1.00 59.16 94 GLY A C 1
ATOM 761 O O . GLY A 1 94 ? 16.886 41.813 -7.165 1.00 59.16 94 GLY A O 1
ATOM 762 N N . LEU A 1 95 ? 17.509 40.792 -5.259 1.00 55.25 95 LEU A N 1
ATOM 763 C CA . LEU A 1 95 ? 17.120 41.876 -4.343 1.00 55.25 95 LEU A CA 1
ATOM 764 C C . LEU A 1 95 ? 17.738 43.266 -4.628 1.00 55.25 95 LEU A C 1
ATOM 766 O O . LEU A 1 95 ? 17.010 44.251 -4.474 1.00 55.25 95 LEU A O 1
ATOM 770 N N . PRO A 1 96 ? 18.995 43.432 -5.094 1.00 58.69 96 PRO A N 1
ATOM 771 C CA . PRO A 1 96 ? 19.550 44.764 -5.353 1.00 58.69 96 PRO A CA 1
ATOM 772 C C . PRO A 1 96 ? 18.940 45.478 -6.576 1.00 58.69 96 PRO A C 1
ATOM 774 O O . PRO A 1 96 ? 19.167 46.676 -6.754 1.00 58.69 96 PRO A O 1
ATOM 777 N N . THR A 1 97 ? 18.140 44.799 -7.413 1.00 57.16 97 THR A N 1
ATOM 778 C CA . THR A 1 97 ? 17.526 45.399 -8.622 1.00 57.16 97 THR A CA 1
ATOM 779 C C . THR A 1 97 ? 16.021 45.670 -8.511 1.00 57.16 97 THR A C 1
ATOM 781 O O . THR A 1 97 ? 15.456 46.381 -9.349 1.00 57.16 97 THR A O 1
ATOM 784 N N . ALA A 1 98 ? 15.370 45.174 -7.454 1.00 55.88 98 ALA A N 1
ATOM 785 C CA . ALA A 1 98 ? 13.939 45.348 -7.209 1.00 55.88 98 ALA A CA 1
ATOM 786 C C . ALA A 1 98 ? 13.472 46.813 -7.021 1.00 55.88 98 ALA A C 1
ATOM 788 O O . ALA A 1 98 ? 12.426 47.158 -7.582 1.00 55.88 98 ALA A O 1
ATOM 789 N N . PRO A 1 99 ? 14.201 47.718 -6.326 1.00 56.78 99 PRO A N 1
ATOM 790 C CA . PRO A 1 99 ? 13.677 49.065 -6.082 1.00 56.78 99 PRO A CA 1
ATOM 791 C C . PRO A 1 99 ? 13.636 49.932 -7.349 1.00 56.78 99 PRO A C 1
ATOM 793 O O . PRO A 1 99 ? 12.708 50.719 -7.516 1.00 56.78 99 PRO A O 1
ATOM 796 N N . LYS A 1 100 ? 14.572 49.752 -8.295 1.00 58.44 100 LYS A N 1
ATOM 797 C CA . LYS A 1 100 ? 14.594 50.528 -9.551 1.00 58.44 100 LYS A CA 1
ATOM 798 C C . LYS A 1 100 ? 13.401 50.197 -10.456 1.00 58.44 100 LYS A C 1
ATOM 800 O O . LYS A 1 100 ? 12.742 51.100 -10.957 1.00 58.44 100 LYS A O 1
ATOM 805 N N . LYS A 1 101 ? 13.053 48.909 -10.579 1.00 59.69 101 LYS A N 1
ATOM 806 C CA . LYS A 1 101 ? 11.916 48.454 -11.402 1.00 59.69 101 LYS A CA 1
ATOM 807 C C . LYS A 1 101 ? 10.554 48.894 -10.852 1.00 59.69 101 LYS A C 1
ATOM 809 O O . LYS A 1 101 ? 9.621 49.079 -11.631 1.00 59.69 101 LYS A O 1
ATOM 814 N N . ALA A 1 102 ? 10.428 49.055 -9.534 1.00 60.75 102 ALA A N 1
ATOM 815 C CA . ALA A 1 102 ? 9.200 49.543 -8.908 1.00 60.75 102 ALA A CA 1
ATOM 816 C C . ALA A 1 102 ? 9.006 51.055 -9.120 1.00 60.75 102 ALA A C 1
ATOM 818 O O . ALA A 1 102 ? 7.899 51.486 -9.441 1.00 60.75 102 ALA A O 1
ATOM 819 N N . VAL A 1 103 ? 10.081 51.844 -9.008 1.00 64.31 103 VAL A N 1
ATOM 820 C CA . VAL A 1 103 ? 10.043 53.304 -9.213 1.00 64.31 103 VAL A CA 1
ATOM 821 C C . VAL A 1 103 ? 9.780 53.659 -10.680 1.00 64.31 103 VAL A C 1
ATOM 823 O O . VAL A 1 103 ? 8.938 54.513 -10.951 1.00 64.31 103 VAL A O 1
ATOM 826 N N . ASP A 1 104 ? 10.401 52.949 -11.627 1.00 66.06 104 ASP A N 1
ATOM 827 C CA . ASP A 1 104 ? 10.162 53.165 -13.063 1.00 66.06 104 ASP A CA 1
ATOM 828 C C . ASP A 1 104 ? 8.713 52.847 -13.468 1.00 66.06 104 ASP A C 1
ATOM 830 O O 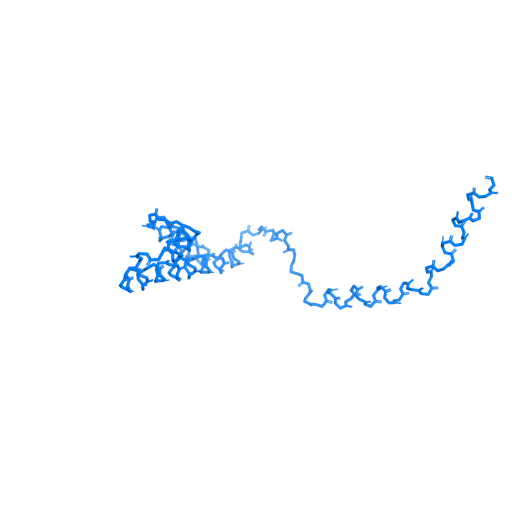. ASP A 1 104 ? 8.104 53.580 -14.250 1.00 66.06 104 ASP A O 1
ATOM 834 N N . LYS A 1 105 ? 8.108 51.801 -12.884 1.00 62.09 105 LYS A N 1
ATOM 835 C CA . LYS A 1 105 ? 6.684 51.496 -13.098 1.00 62.09 105 LYS A CA 1
ATOM 836 C C . LYS A 1 105 ? 5.768 52.576 -12.527 1.00 62.09 105 LYS A C 1
ATOM 838 O O . LYS A 1 105 ? 4.781 52.923 -13.172 1.00 62.09 105 LYS A O 1
ATOM 843 N N . LEU A 1 106 ? 6.099 53.129 -11.361 1.00 65.75 106 LEU A N 1
ATOM 844 C CA . LEU A 1 106 ? 5.285 54.160 -10.716 1.00 65.75 106 LEU A CA 1
ATOM 845 C C . LEU A 1 106 ? 5.326 55.490 -11.490 1.00 65.75 106 LEU A C 1
ATOM 847 O O . LEU A 1 106 ? 4.294 56.131 -11.662 1.00 65.75 106 LEU A O 1
ATOM 851 N N . LEU A 1 107 ? 6.491 55.861 -12.033 1.00 68.00 107 LEU A N 1
ATOM 852 C CA . LEU A 1 107 ? 6.659 57.044 -12.887 1.00 68.00 107 LEU A CA 1
ATOM 853 C C . LEU A 1 107 ? 5.966 56.901 -14.249 1.00 68.00 107 LEU A C 1
ATOM 855 O O . LEU A 1 107 ? 5.455 57.886 -14.777 1.00 68.00 107 LEU A O 1
ATOM 859 N N . SER A 1 108 ? 5.910 55.688 -14.807 1.00 66.19 108 SER A N 1
ATOM 860 C CA . SER A 1 108 ? 5.204 55.428 -16.071 1.00 66.19 108 SER A CA 1
ATOM 861 C C . SER A 1 108 ? 3.677 55.508 -15.959 1.00 66.19 108 SER A C 1
ATOM 863 O O . SER A 1 108 ? 3.009 55.731 -16.961 1.00 66.19 108 SER A O 1
ATOM 865 N N . TRP A 1 109 ? 3.129 55.344 -14.752 1.00 60.59 109 TRP A N 1
ATOM 866 C CA . TRP A 1 109 ? 1.688 55.402 -14.490 1.00 60.59 109 TRP A CA 1
ATOM 867 C C . TRP A 1 109 ? 1.178 56.828 -14.215 1.00 60.59 109 TRP A C 1
ATOM 869 O O . TRP A 1 109 ? -0.021 57.074 -14.269 1.00 60.59 109 TRP A O 1
ATOM 879 N N . ALA A 1 110 ? 2.084 57.771 -13.934 1.00 63.62 110 ALA A N 1
ATOM 880 C CA . ALA A 1 110 ? 1.775 59.169 -13.625 1.00 63.62 110 ALA A CA 1
ATOM 881 C C . ALA A 1 110 ? 1.929 60.130 -14.829 1.00 63.62 110 ALA A C 1
ATOM 883 O O . ALA A 1 110 ? 1.964 61.347 -14.631 1.00 63.62 110 ALA A O 1
ATOM 884 N N . ARG A 1 111 ? 2.046 59.603 -16.057 1.00 49.97 111 ARG A N 1
ATOM 885 C CA . ARG A 1 111 ? 1.978 60.368 -17.314 1.00 49.97 111 ARG A CA 1
ATOM 886 C C . ARG A 1 111 ? 0.707 60.058 -18.083 1.00 49.97 111 ARG A C 1
ATOM 888 O O . ARG A 1 111 ? 0.346 58.865 -18.139 1.00 49.97 111 ARG A O 1
#

Sequence (111 aa):
MNEYETLQILMGDCRDILSGFQRNIEDDQKELFNPELTDKERVATLLRIEEQKIAQSTMDGVRRKLAPIRGIPTKQGMQDPNQDLLDVFERIEGLPTAPKKAVDKLLSWAR

Foldseek 3Di:
DDPLVVLVVLLVVLVVQLVPDPDDLVVLVVVCPDPPQDPVNNVVSVVVNVSNVVSVVVNVVSVVVNCVVVVNQPPDHPPPPCPVVVVVVVVVVCVVPVVVVVVVVVVVVVD